Protein AF-A0A0W8JAR2-F1 (afdb_monomer)

pLDDT: mean 89.56, std 12.09, range [38.31, 97.31]

Solvent-accessible surface area (backbone atoms only — not comparable to full-atom values): 5527 Å² total; per-residue (Å²): 133,82,83,81,84,80,56,96,88,60,57,98,37,46,44,73,57,89,79,87,85,72,58,78,93,51,55,95,70,56,50,68,46,53,51,50,58,53,46,52,57,49,40,58,73,76,40,67,84,38,84,39,75,32,40,71,42,48,70,85,45,54,68,60,52,54,40,40,45,76,69,72,44,58,77,72,85,46,72,45,75,94,68,56,16,42,35,50

Structure (mmCIF, N/CA/C/O backbone):
data_AF-A0A0W8JAR2-F1
#
_entry.id   AF-A0A0W8JAR2-F1
#
loop_
_atom_site.group_PDB
_atom_site.id
_atom_site.type_symbol
_atom_site.label_atom_id
_atom_site.label_alt_id
_atom_site.label_comp_id
_atom_site.label_asym_id
_atom_site.label_entity_id
_atom_site.label_seq_id
_atom_site.pdbx_PDB_ins_code
_atom_site.Cartn_x
_atom_site.Cartn_y
_atom_site.Cartn_z
_atom_site.occupancy
_atom_site.B_iso_or_equiv
_atom_site.auth_seq_id
_atom_site.auth_comp_id
_atom_site.auth_asym_id
_atom_site.auth_atom_id
_atom_site.pdbx_PDB_model_num
ATOM 1 N N . MET A 1 1 ? -11.330 -22.046 7.737 1.00 38.31 1 MET A N 1
ATOM 2 C CA . MET A 1 1 ? -10.796 -20.863 8.446 1.00 38.31 1 MET A CA 1
ATOM 3 C C . MET A 1 1 ? -9.601 -20.359 7.662 1.00 38.31 1 MET A C 1
ATOM 5 O O . MET A 1 1 ? -8.673 -21.131 7.465 1.00 38.31 1 MET A O 1
ATOM 9 N N . ILE A 1 2 ? -9.641 -19.127 7.157 1.00 44.72 2 ILE A N 1
ATOM 10 C CA . ILE A 1 2 ? -8.454 -18.486 6.579 1.00 44.72 2 ILE A CA 1
ATOM 11 C C . ILE A 1 2 ? -7.560 -18.119 7.768 1.00 44.72 2 ILE A C 1
ATOM 13 O O . ILE A 1 2 ? -8.028 -17.461 8.695 1.00 44.72 2 ILE A O 1
ATOM 17 N N . ALA A 1 3 ? -6.324 -18.615 7.799 1.00 47.81 3 ALA A N 1
ATOM 18 C CA . ALA A 1 3 ? -5.380 -18.263 8.852 1.00 47.81 3 ALA A CA 1
ATOM 19 C C . ALA A 1 3 ? -5.100 -16.755 8.785 1.00 47.81 3 ALA A C 1
ATOM 21 O O . ALA A 1 3 ? -4.656 -16.248 7.756 1.00 47.81 3 ALA A O 1
ATOM 22 N N . VAL A 1 4 ? -5.391 -16.038 9.871 1.00 58.25 4 VAL A N 1
ATOM 23 C CA . VAL A 1 4 ? -5.083 -14.611 9.989 1.00 58.25 4 VAL A CA 1
ATOM 24 C C . VAL A 1 4 ? -3.662 -14.494 10.527 1.00 58.25 4 VAL A C 1
ATOM 26 O O . VAL A 1 4 ? -3.424 -14.642 11.725 1.00 58.25 4 VAL A O 1
ATOM 29 N N . GLU A 1 5 ? -2.701 -14.260 9.638 1.00 64.38 5 GLU A N 1
ATOM 30 C CA . GLU A 1 5 ? -1.339 -13.904 10.038 1.00 64.38 5 GLU A CA 1
ATOM 31 C C . GLU A 1 5 ? -1.331 -12.445 10.509 1.00 64.38 5 GLU A C 1
ATOM 33 O O . GLU A 1 5 ? -1.551 -11.522 9.727 1.00 64.38 5 GLU A O 1
ATOM 38 N N . LYS A 1 6 ? -1.094 -12.230 11.808 1.00 63.12 6 LYS A N 1
ATOM 39 C CA . LYS A 1 6 ? -0.929 -10.889 12.378 1.00 63.12 6 LYS A CA 1
ATOM 40 C C . LYS A 1 6 ? 0.539 -10.490 12.340 1.00 63.12 6 LYS A C 1
ATOM 42 O O . LYS A 1 6 ? 1.366 -11.065 13.049 1.00 63.12 6 LYS A O 1
ATOM 47 N N . TYR A 1 7 ? 0.861 -9.476 11.548 1.00 68.88 7 TYR A N 1
ATOM 48 C CA . TYR A 1 7 ? 2.181 -8.859 11.587 1.00 68.88 7 TYR A CA 1
ATOM 49 C C . TYR A 1 7 ? 2.277 -7.880 12.760 1.00 68.88 7 TYR A C 1
ATOM 51 O O . TYR A 1 7 ? 1.330 -7.157 13.053 1.00 68.88 7 TYR A O 1
ATOM 59 N N . ARG A 1 8 ? 3.444 -7.819 13.420 1.00 70.06 8 ARG A N 1
ATOM 60 C CA . ARG A 1 8 ? 3.671 -6.960 14.605 1.00 70.06 8 ARG A CA 1
ATOM 61 C C . ARG A 1 8 ? 3.453 -5.463 14.357 1.00 70.06 8 ARG A C 1
ATOM 63 O O . ARG A 1 8 ? 3.319 -4.718 15.317 1.00 70.06 8 ARG A O 1
ATOM 70 N N . PHE A 1 9 ? 3.467 -5.029 13.100 1.00 72.50 9 PHE A N 1
ATOM 71 C CA . PHE A 1 9 ? 3.260 -3.635 12.710 1.00 72.50 9 PHE A CA 1
ATOM 72 C C . PHE A 1 9 ? 1.819 -3.327 12.272 1.00 72.50 9 PHE A C 1
ATOM 74 O O . PHE A 1 9 ? 1.539 -2.196 11.879 1.00 72.50 9 PHE A O 1
ATOM 81 N N . SER A 1 10 ? 0.928 -4.321 12.291 1.00 76.50 10 SER A N 1
ATOM 82 C CA . SER A 1 10 ? -0.419 -4.187 11.747 1.00 76.50 10 SER A CA 1
ATOM 83 C C . SER A 1 10 ? -1.410 -3.656 12.776 1.00 76.50 10 SER A C 1
ATOM 85 O O . SER A 1 10 ? -1.412 -4.100 13.926 1.00 76.50 10 SER A O 1
ATOM 87 N N . ASP A 1 11 ? -2.238 -2.702 12.349 1.00 72.44 11 ASP A N 1
ATOM 88 C CA . ASP A 1 11 ? -3.369 -2.193 13.125 1.00 72.44 11 ASP A CA 1
ATOM 89 C C . ASP A 1 11 ? -4.454 -3.283 13.242 1.00 72.44 11 ASP A C 1
ATOM 91 O O . ASP A 1 11 ? -4.603 -4.136 12.365 1.00 72.44 11 ASP A O 1
ATOM 95 N N . PHE A 1 12 ? -5.239 -3.267 14.318 1.00 74.38 12 PHE A N 1
ATOM 96 C CA . PHE A 1 12 ? -6.313 -4.230 14.548 1.00 74.38 12 PHE A CA 1
ATOM 97 C C . PHE A 1 12 ? -7.447 -4.135 13.515 1.00 74.38 12 PHE A C 1
ATOM 99 O O . PHE A 1 12 ? -8.198 -5.101 13.376 1.00 74.38 12 PHE A O 1
ATOM 106 N N . LYS A 1 13 ? -7.538 -3.022 12.773 1.00 87.81 13 LYS A N 1
ATOM 107 C CA . LYS A 1 13 ? -8.474 -2.829 11.650 1.00 87.81 13 LYS A CA 1
ATOM 108 C C . LYS A 1 13 ? -7.799 -2.755 10.278 1.00 87.81 13 LYS A C 1
ATOM 110 O O . LYS A 1 13 ? -8.428 -2.323 9.312 1.00 87.81 13 LYS A O 1
ATOM 115 N N . ALA A 1 14 ? -6.536 -3.167 10.169 1.00 90.25 14 ALA A N 1
ATOM 116 C CA . ALA A 1 14 ? -5.834 -3.202 8.893 1.00 90.25 14 ALA A CA 1
ATOM 117 C C . ALA A 1 14 ? -6.036 -4.542 8.171 1.00 90.25 14 ALA A C 1
ATOM 119 O O . ALA A 1 14 ? -5.858 -5.616 8.750 1.00 90.25 14 ALA A O 1
ATOM 120 N N . LEU A 1 15 ? -6.357 -4.480 6.879 1.00 92.31 15 LEU A N 1
ATOM 121 C CA . LEU A 1 15 ? -6.327 -5.628 5.983 1.00 92.31 15 LEU A CA 1
ATOM 122 C C . LEU A 1 15 ? -5.043 -5.594 5.146 1.00 92.31 15 LEU A C 1
ATOM 124 O O . LEU A 1 15 ? -4.804 -4.679 4.358 1.00 92.31 15 LEU A O 1
ATOM 128 N N . GLY A 1 16 ? -4.212 -6.619 5.323 1.00 92.44 16 GLY A N 1
ATOM 129 C CA . GLY A 1 16 ? -2.917 -6.721 4.661 1.00 92.44 16 GLY A CA 1
ATOM 130 C C . GLY A 1 16 ? -3.009 -7.139 3.190 1.00 92.44 16 GLY A C 1
ATOM 131 O O . GLY A 1 16 ? -3.612 -8.165 2.870 1.00 92.44 16 GLY A O 1
ATOM 132 N N . ILE A 1 17 ? -2.323 -6.423 2.297 1.00 93.25 17 ILE A N 1
ATOM 133 C CA . ILE A 1 17 ? -2.038 -6.896 0.936 1.00 93.25 17 ILE A CA 1
ATOM 134 C C . ILE A 1 17 ? -0.743 -7.703 0.971 1.00 93.25 17 ILE A C 1
ATOM 136 O O . ILE A 1 17 ? 0.353 -7.154 1.071 1.00 93.25 17 ILE A O 1
ATOM 140 N N . ARG A 1 18 ? -0.868 -9.030 0.872 1.00 90.81 18 ARG A N 1
ATOM 141 C CA . ARG A 1 18 ? 0.286 -9.940 0.944 1.00 90.81 18 ARG A CA 1
ATOM 142 C C . ARG A 1 18 ? 1.183 -9.858 -0.289 1.00 90.81 18 ARG A C 1
ATOM 144 O O . ARG A 1 18 ? 2.402 -9.913 -0.159 1.00 90.81 18 ARG A O 1
ATOM 151 N N . ALA A 1 19 ? 0.589 -9.784 -1.477 1.00 91.31 19 ALA A N 1
ATOM 152 C CA . ALA A 1 19 ? 1.328 -9.727 -2.729 1.00 91.31 19 ALA A CA 1
ATOM 153 C C . ALA A 1 19 ? 0.483 -9.120 -3.854 1.00 91.31 19 ALA A C 1
ATOM 155 O O . ALA A 1 19 ? -0.683 -9.470 -4.023 1.00 91.31 19 ALA A O 1
ATOM 156 N N . LEU A 1 20 ? 1.112 -8.265 -4.659 1.00 93.38 20 LEU A N 1
ATOM 157 C CA . LEU A 1 20 ? 0.617 -7.813 -5.954 1.00 93.38 20 LEU A CA 1
ATOM 158 C C . LEU A 1 20 ? 1.740 -8.021 -6.967 1.00 93.38 20 LEU A C 1
ATOM 160 O O . LEU A 1 20 ? 2.833 -7.477 -6.805 1.00 93.38 20 LEU A O 1
ATOM 164 N N . LEU A 1 21 ? 1.473 -8.813 -7.999 1.00 94.44 21 LEU A N 1
ATOM 165 C CA . LEU A 1 21 ? 2.423 -9.090 -9.066 1.00 94.44 21 LEU A CA 1
ATOM 166 C C . LEU A 1 21 ? 1.821 -8.619 -10.383 1.00 94.44 21 LEU A C 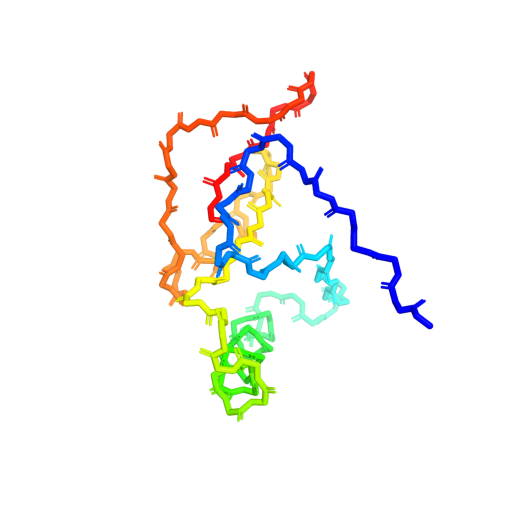1
ATOM 168 O O . LEU A 1 21 ? 0.683 -8.949 -10.708 1.00 94.44 21 LEU A O 1
ATOM 172 N N . VAL A 1 22 ? 2.598 -7.842 -11.129 1.00 93.31 22 VAL A N 1
ATOM 173 C CA . VAL A 1 22 ? 2.243 -7.392 -12.473 1.00 93.31 22 VAL A CA 1
ATOM 174 C C . VAL A 1 22 ? 3.285 -7.948 -13.423 1.00 93.31 22 VAL A C 1
ATOM 176 O O . VAL A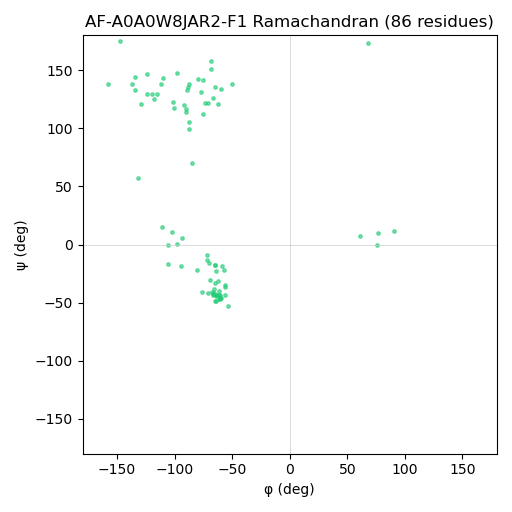 1 22 ? 4.484 -7.726 -13.223 1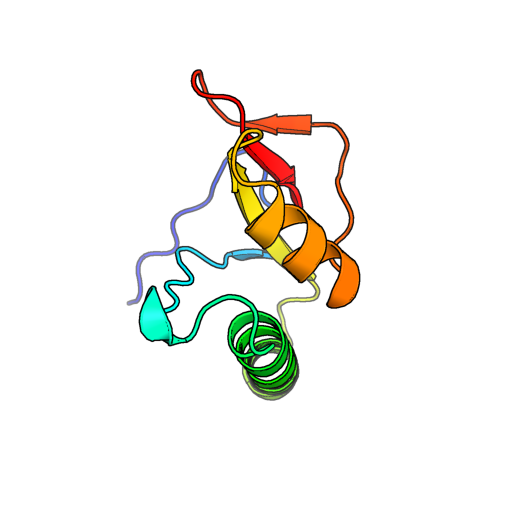.00 93.31 22 VAL A O 1
ATOM 179 N N . ASP A 1 23 ? 2.808 -8.662 -14.439 1.00 95.81 23 ASP A N 1
ATOM 180 C CA . ASP A 1 23 ? 3.648 -9.188 -15.508 1.00 95.81 23 ASP A CA 1
ATOM 181 C C . ASP A 1 23 ? 4.539 -8.083 -16.087 1.00 95.81 23 ASP A C 1
ATOM 183 O O . ASP A 1 23 ? 4.086 -6.953 -16.282 1.00 95.81 23 ASP A O 1
ATOM 187 N N . HIS A 1 24 ? 5.807 -8.404 -16.347 1.00 92.94 24 HIS A N 1
ATOM 188 C CA . HIS A 1 24 ? 6.798 -7.437 -16.812 1.00 92.94 24 HIS A CA 1
ATOM 189 C C . HIS A 1 24 ? 6.365 -6.721 -18.101 1.00 92.94 24 HIS A C 1
ATOM 191 O O . HIS A 1 24 ? 6.560 -5.513 -18.225 1.00 92.94 24 HIS A O 1
ATOM 197 N N . HIS A 1 25 ? 5.698 -7.420 -19.022 1.00 96.31 25 HIS A N 1
ATOM 198 C CA . HIS A 1 25 ? 5.180 -6.842 -20.263 1.00 96.31 25 HIS A CA 1
ATOM 199 C C . HIS A 1 25 ? 3.999 -5.889 -20.040 1.00 96.31 25 HIS A C 1
ATOM 201 O O . HIS A 1 25 ? 3.676 -5.101 -20.925 1.00 96.31 25 HIS A O 1
ATOM 207 N N . CYS A 1 26 ? 3.375 -5.925 -18.862 1.00 94.06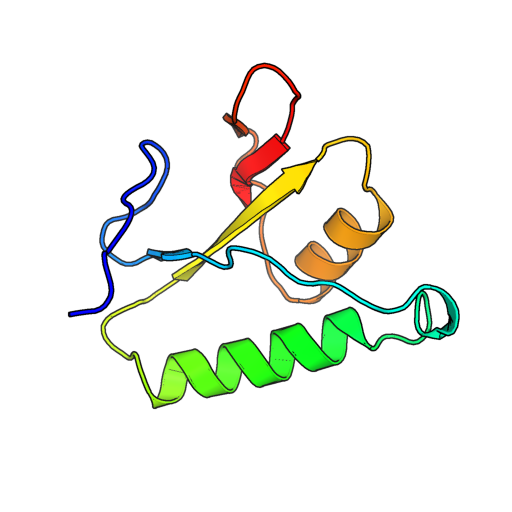 26 CYS A N 1
ATOM 208 C CA . CYS A 1 26 ? 2.254 -5.074 -18.465 1.00 94.06 26 CYS A CA 1
ATOM 209 C C . CYS A 1 26 ? 2.651 -3.964 -17.472 1.00 94.06 26 CYS A C 1
ATOM 211 O O . CYS A 1 26 ? 1.801 -3.168 -17.051 1.00 94.06 26 CYS A O 1
ATOM 213 N N . GLN A 1 27 ? 3.922 -3.891 -17.068 1.00 92.06 27 GLN A N 1
ATOM 214 C CA . GLN A 1 27 ? 4.410 -2.844 -16.169 1.00 92.06 27 GLN A CA 1
ATOM 215 C C . GLN A 1 27 ? 4.412 -1.472 -16.856 1.00 92.06 27 GLN A C 1
ATOM 217 O O . GLN A 1 27 ? 4.374 -1.355 -18.078 1.00 92.06 27 GLN A O 1
ATOM 222 N N . SER A 1 28 ? 4.397 -0.406 -16.049 1.00 89.00 28 SER A N 1
ATOM 223 C CA . SER A 1 28 ? 4.367 0.997 -16.505 1.00 89.00 28 SER A CA 1
ATOM 224 C C . SER A 1 28 ? 3.143 1.414 -17.340 1.00 89.00 28 SER A C 1
ATOM 226 O O . SER A 1 28 ? 3.072 2.553 -17.787 1.00 89.00 28 SER A O 1
ATOM 228 N N . GLN A 1 29 ? 2.133 0.548 -17.475 1.00 94.50 29 GLN A N 1
ATOM 229 C CA . GLN A 1 29 ? 0.873 0.824 -18.189 1.00 94.50 29 GLN A CA 1
ATOM 230 C C . GLN A 1 29 ? -0.306 1.140 -17.245 1.00 94.50 29 GLN A C 1
ATOM 232 O O . GLN A 1 29 ? -1.468 1.153 -17.646 1.00 94.50 29 GLN A O 1
ATOM 237 N N . GLY A 1 30 ? -0.029 1.354 -15.954 1.00 94.19 30 GLY A N 1
ATOM 238 C CA . GLY A 1 30 ? -1.051 1.654 -14.942 1.00 94.19 30 GLY A CA 1
ATOM 239 C C . GLY A 1 30 ? -1.867 0.446 -14.464 1.00 94.19 30 GLY A C 1
ATOM 240 O O . GLY A 1 30 ? -2.839 0.625 -13.734 1.00 94.19 30 GLY A O 1
ATOM 241 N N . VAL A 1 31 ? -1.478 -0.781 -14.831 1.00 96.50 31 VAL A N 1
ATOM 242 C CA . VAL A 1 31 ? -2.174 -2.016 -14.420 1.00 96.50 31 VAL A CA 1
ATOM 243 C C . VAL A 1 31 ? -2.205 -2.167 -12.897 1.00 96.50 31 VAL A C 1
ATOM 245 O O . VAL A 1 31 ? -3.272 -2.399 -12.337 1.00 96.50 31 VAL A O 1
ATOM 248 N N . GLY A 1 32 ? -1.074 -1.950 -12.215 1.00 95.62 32 GLY A N 1
ATOM 249 C CA . GLY A 1 32 ? -1.006 -2.017 -10.749 1.00 95.62 32 GLY A CA 1
ATOM 250 C C . GLY A 1 32 ? -1.932 -1.007 -10.062 1.00 95.62 32 GLY A C 1
ATOM 251 O O . GLY A 1 32 ? -2.673 -1.369 -9.155 1.00 95.62 32 GLY A O 1
ATOM 252 N N . THR A 1 33 ? -1.968 0.233 -10.555 1.00 96.19 33 THR A N 1
ATOM 253 C CA . THR A 1 33 ? -2.855 1.288 -10.040 1.00 96.19 33 THR A 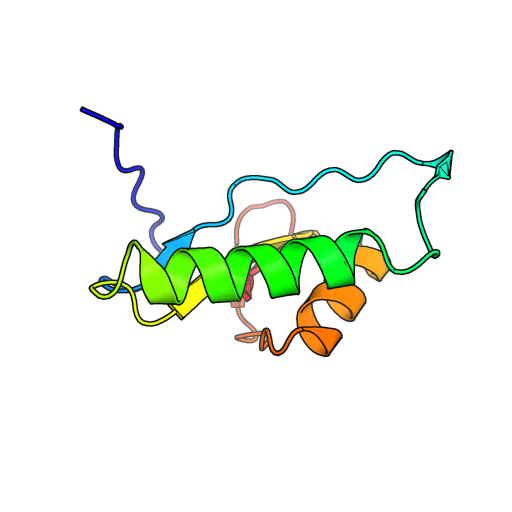CA 1
ATOM 254 C C . THR A 1 33 ? -4.327 0.910 -10.195 1.00 96.19 33 THR A C 1
ATOM 256 O O . THR A 1 33 ? -5.098 1.009 -9.244 1.00 96.19 33 THR A O 1
ATOM 259 N N . LYS A 1 34 ? -4.726 0.420 -11.377 1.00 97.06 34 LYS A N 1
ATOM 260 C CA . LYS A 1 34 ? -6.102 -0.042 -11.613 1.00 97.06 34 LYS A CA 1
ATOM 261 C C . LYS A 1 34 ? -6.469 -1.209 -10.697 1.00 97.06 34 LYS A C 1
ATOM 263 O O . LYS A 1 34 ? -7.556 -1.203 -10.130 1.00 97.06 34 LYS A O 1
ATOM 268 N N . ALA A 1 35 ? -5.566 -2.177 -10.533 1.00 96.56 35 ALA A N 1
ATOM 269 C CA . ALA A 1 35 ? -5.784 -3.324 -9.659 1.00 96.56 35 ALA A CA 1
ATOM 270 C C . ALA A 1 35 ? -6.003 -2.893 -8.201 1.00 96.56 35 ALA A C 1
ATOM 272 O O . ALA A 1 35 ? -6.965 -3.337 -7.584 1.00 96.56 35 ALA A O 1
ATOM 273 N N . ILE A 1 36 ? -5.171 -1.987 -7.677 1.00 96.69 36 ILE A N 1
ATOM 274 C CA . ILE A 1 36 ? -5.305 -1.476 -6.307 1.00 96.69 36 ILE A CA 1
ATOM 275 C C . ILE A 1 36 ? -6.613 -0.706 -6.109 1.00 96.69 36 ILE A C 1
ATOM 277 O O . ILE A 1 36 ? -7.298 -0.948 -5.122 1.00 96.69 36 ILE A O 1
ATOM 281 N N . ASN A 1 37 ? -7.005 0.155 -7.050 1.00 95.56 37 ASN A N 1
ATOM 282 C CA . ASN A 1 37 ? -8.258 0.911 -6.938 1.00 95.56 37 ASN A CA 1
ATOM 283 C C . ASN A 1 37 ? -9.501 0.009 -6.998 1.00 95.56 37 ASN A C 1
ATOM 285 O O . ASN A 1 37 ? -10.481 0.236 -6.292 1.00 95.56 37 ASN A O 1
ATOM 289 N N . LEU A 1 38 ? -9.476 -1.031 -7.836 1.00 96.56 38 LEU A N 1
ATOM 290 C CA . LEU A 1 38 ? -10.550 -2.027 -7.864 1.00 96.56 38 LEU A CA 1
ATOM 291 C C . LEU A 1 38 ? -10.577 -2.848 -6.573 1.00 96.56 38 LEU A C 1
ATOM 293 O O . LEU A 1 38 ? -11.649 -3.124 -6.034 1.00 96.56 38 LEU A O 1
ATOM 297 N N . PHE A 1 39 ? -9.402 -3.218 -6.068 1.00 95.50 39 PHE A N 1
ATOM 298 C CA . PHE A 1 39 ? -9.276 -3.975 -4.834 1.00 95.50 39 PHE A CA 1
ATOM 299 C C . PHE A 1 39 ? -9.749 -3.175 -3.617 1.00 95.50 39 PHE A C 1
ATOM 301 O O . PHE A 1 39 ? -10.481 -3.721 -2.797 1.00 95.50 39 PHE A O 1
ATOM 308 N N . SER A 1 40 ? -9.421 -1.885 -3.515 1.00 93.56 40 SER A N 1
ATOM 309 C CA . SER A 1 40 ? -9.882 -1.037 -2.410 1.00 93.56 40 SER A CA 1
ATOM 310 C C . SER A 1 40 ? -11.403 -0.894 -2.391 1.00 93.56 40 SER A C 1
ATOM 312 O O . SER A 1 40 ? -12.016 -1.085 -1.342 1.00 93.56 40 SER A O 1
ATOM 314 N N . ALA A 1 41 ? -12.035 -0.679 -3.549 1.00 94.38 41 ALA A N 1
ATOM 315 C CA . ALA A 1 41 ? -13.494 -0.659 -3.662 1.00 94.38 41 ALA A CA 1
ATOM 316 C C . ALA A 1 41 ? -14.129 -2.009 -3.278 1.00 94.38 41 ALA A C 1
ATOM 318 O O . ALA A 1 41 ? -15.163 -2.057 -2.608 1.00 94.38 41 ALA A O 1
ATOM 319 N N . TYR A 1 42 ? -13.500 -3.119 -3.677 1.00 96.25 42 TYR A N 1
ATOM 320 C CA . TYR A 1 42 ? -13.940 -4.458 -3.296 1.00 96.25 42 TYR A CA 1
ATOM 321 C C . TYR A 1 42 ? -13.838 -4.685 -1.782 1.00 96.25 42 TYR A C 1
ATOM 323 O O . TYR A 1 42 ? -14.776 -5.211 -1.181 1.00 96.25 42 TYR A O 1
ATOM 331 N N . VAL A 1 43 ? -12.734 -4.269 -1.159 1.00 95.31 43 VAL A N 1
ATOM 332 C CA . VAL A 1 43 ? -12.518 -4.414 0.285 1.00 95.31 43 VAL A CA 1
ATOM 333 C C . VAL A 1 43 ? -13.521 -3.583 1.070 1.00 95.31 43 VAL A C 1
ATOM 335 O O . VAL A 1 43 ? -14.211 -4.144 1.916 1.00 95.31 43 VAL A O 1
ATOM 338 N N . ALA A 1 44 ? -13.698 -2.308 0.722 1.00 92.56 44 ALA A N 1
ATOM 339 C CA . ALA A 1 44 ? -14.662 -1.431 1.385 1.00 92.56 44 ALA A CA 1
ATOM 340 C C . ALA A 1 44 ? -16.094 -1.996 1.360 1.00 92.56 44 ALA A C 1
ATOM 342 O O . ALA A 1 44 ? -16.848 -1.841 2.316 1.00 92.56 44 ALA A O 1
ATOM 343 N N . LYS A 1 45 ? -16.472 -2.687 0.276 1.00 96.12 45 LYS A N 1
ATOM 344 C CA . LYS A 1 45 ? -17.797 -3.304 0.145 1.00 96.12 45 LYS A CA 1
ATOM 345 C C . LYS A 1 45 ? -17.953 -4.599 0.949 1.00 96.12 45 LYS A C 1
ATOM 347 O O . LYS A 1 45 ? -19.032 -4.846 1.479 1.00 96.12 45 LYS A O 1
ATOM 352 N N . ASN A 1 46 ? -16.936 -5.460 0.965 1.00 96.62 46 ASN A N 1
ATOM 353 C CA . ASN A 1 46 ? -17.075 -6.842 1.450 1.00 96.62 46 ASN A CA 1
ATOM 354 C C . ASN A 1 46 ? -16.446 -7.087 2.828 1.00 96.62 46 ASN A C 1
ATOM 356 O O . ASN A 1 46 ? -16.754 -8.091 3.463 1.00 96.62 46 ASN A O 1
ATOM 360 N N . TYR A 1 47 ? -15.576 -6.190 3.285 1.00 94.06 47 TYR A N 1
ATOM 361 C CA . TYR A 1 47 ? -14.840 -6.297 4.542 1.00 94.06 47 TYR A CA 1
ATOM 362 C C . TYR A 1 47 ? -14.935 -4.981 5.334 1.00 94.06 47 TYR A C 1
ATOM 364 O O . TYR A 1 47 ? -13.906 -4.384 5.643 1.00 94.06 47 TYR A O 1
ATOM 372 N N . PRO A 1 48 ? -16.158 -4.511 5.656 1.00 92.62 48 PRO A N 1
ATOM 373 C CA . PRO A 1 48 ? -16.377 -3.188 6.250 1.00 92.62 48 PRO A CA 1
ATOM 374 C C . PRO A 1 48 ? -15.777 -3.024 7.655 1.00 92.62 48 PRO A C 1
ATOM 376 O O . PRO A 1 48 ? -15.589 -1.899 8.103 1.00 92.62 48 PRO A O 1
ATOM 379 N N . ASP A 1 49 ? -15.452 -4.125 8.339 1.00 92.44 49 ASP A N 1
ATOM 380 C CA . ASP A 1 49 ? -14.796 -4.096 9.654 1.00 92.44 49 ASP A CA 1
ATOM 381 C C . ASP A 1 49 ? -13.320 -3.660 9.581 1.00 92.44 49 ASP A C 1
ATOM 383 O O . ASP A 1 49 ? -12.708 -3.355 10.608 1.00 92.44 49 ASP A O 1
ATOM 387 N N . PHE A 1 50 ? -12.737 -3.639 8.377 1.00 92.00 50 PHE A N 1
ATOM 388 C CA . PHE A 1 50 ? -11.378 -3.173 8.132 1.00 92.00 50 PHE A CA 1
ATOM 389 C C . PHE A 1 50 ? -11.405 -1.760 7.554 1.00 92.00 50 PHE A C 1
ATOM 391 O O . PHE A 1 50 ? -11.983 -1.506 6.500 1.00 92.00 50 PHE A O 1
ATOM 398 N N . GLU A 1 51 ? -10.737 -0.843 8.244 1.00 90.62 51 GLU A N 1
ATOM 399 C CA . GLU A 1 51 ? -10.750 0.588 7.925 1.00 90.62 51 GLU A CA 1
ATOM 400 C C . GLU A 1 51 ? -9.569 0.997 7.043 1.00 90.62 51 GLU A C 1
ATOM 402 O O . GLU A 1 51 ? -9.605 2.043 6.397 1.00 90.62 51 GLU A O 1
ATOM 407 N N . VAL A 1 52 ? -8.522 0.170 6.999 1.00 90.94 52 VAL A N 1
ATOM 408 C CA . VAL A 1 52 ? -7.262 0.495 6.330 1.00 90.94 52 VAL A CA 1
ATOM 409 C C . VAL A 1 52 ? -6.743 -0.695 5.539 1.00 90.94 52 VAL A C 1
ATOM 411 O O . VAL A 1 52 ? -6.751 -1.830 6.012 1.00 90.94 52 VAL A O 1
ATOM 414 N N . LEU A 1 53 ? -6.242 -0.429 4.335 1.00 94.19 53 LEU A N 1
ATOM 415 C CA . LEU A 1 53 ? -5.365 -1.358 3.632 1.00 94.19 53 LEU A CA 1
ATOM 416 C C . LEU A 1 53 ? -3.931 -1.090 4.061 1.00 94.19 53 LEU A C 1
ATOM 418 O O . LEU A 1 53 ? -3.532 0.063 4.160 1.00 94.19 53 LEU A O 1
ATOM 422 N N . GLN A 1 54 ? -3.164 -2.152 4.284 1.00 94.38 54 GLN A N 1
ATOM 423 C CA . GLN A 1 54 ? -1.768 -2.036 4.692 1.00 94.38 54 GLN A CA 1
ATOM 424 C C . GLN A 1 54 ? -0.889 -2.988 3.889 1.00 94.38 54 GLN A C 1
ATOM 426 O O . GLN A 1 54 ? -1.286 -4.110 3.566 1.00 94.38 54 GLN A O 1
ATOM 431 N N . LEU A 1 55 ? 0.328 -2.567 3.579 1.00 95.25 55 LEU A N 1
ATOM 432 C CA . LEU A 1 55 ? 1.321 -3.399 2.917 1.00 95.25 55 LEU A CA 1
ATOM 433 C C . LEU A 1 55 ? 2.734 -3.043 3.358 1.00 95.25 55 LEU A C 1
ATOM 435 O O . LEU A 1 55 ? 2.983 -2.097 4.102 1.00 95.25 55 LEU A O 1
ATOM 439 N N . THR A 1 56 ? 3.688 -3.826 2.866 1.00 95.25 56 THR A N 1
ATOM 440 C CA . THR A 1 56 ? 5.086 -3.411 2.879 1.00 95.25 56 THR A CA 1
ATOM 441 C C . THR A 1 56 ? 5.652 -3.441 1.471 1.00 95.25 56 THR A C 1
ATOM 443 O O . THR A 1 56 ? 5.247 -4.264 0.645 1.00 95.25 56 THR A O 1
ATOM 446 N N . VAL A 1 57 ? 6.568 -2.523 1.173 1.00 96.06 57 VAL A N 1
ATOM 447 C CA . VAL A 1 57 ? 7.236 -2.460 -0.128 1.00 96.06 57 VAL A CA 1
ATOM 448 C C . VAL A 1 57 ? 8.730 -2.270 0.047 1.00 96.06 57 VAL A C 1
ATOM 450 O O . VAL A 1 57 ? 9.191 -1.412 0.796 1.00 96.06 57 VAL A O 1
ATOM 453 N N . ASN A 1 58 ? 9.509 -3.070 -0.675 1.00 96.19 58 ASN A N 1
ATOM 454 C CA . ASN A 1 58 ? 10.957 -3.037 -0.566 1.00 96.19 58 ASN A CA 1
ATOM 455 C C . ASN A 1 58 ? 11.462 -1.640 -0.940 1.00 96.19 58 ASN A C 1
ATOM 457 O O . ASN A 1 58 ? 11.076 -1.119 -1.988 1.00 96.19 58 ASN A O 1
ATOM 461 N N . CYS A 1 59 ? 12.366 -1.055 -0.149 1.00 95.94 59 CYS A N 1
ATOM 462 C CA . CYS A 1 59 ? 12.870 0.302 -0.394 1.00 95.94 59 CYS A CA 1
ATOM 463 C C . CYS A 1 59 ? 13.517 0.490 -1.777 1.00 95.94 59 CYS A C 1
ATOM 465 O O . CYS A 1 59 ? 13.601 1.622 -2.265 1.00 95.94 59 CYS A O 1
ATOM 467 N N . ARG A 1 60 ? 13.966 -0.597 -2.423 1.00 95.94 60 ARG A N 1
ATOM 468 C CA . ARG A 1 60 ? 14.514 -0.595 -3.789 1.00 95.94 60 ARG A CA 1
ATOM 469 C C . ARG A 1 60 ? 13.431 -0.580 -4.874 1.00 95.94 60 ARG A C 1
ATOM 471 O O . ARG A 1 60 ? 13.708 -0.151 -5.989 1.00 95.94 60 ARG A O 1
ATOM 478 N N . ASN A 1 61 ? 12.201 -1.002 -4.576 1.00 95.12 61 ASN A N 1
ATOM 479 C CA . ASN A 1 61 ? 11.101 -1.051 -5.541 1.00 95.12 61 ASN A CA 1
ATOM 480 C C . ASN A 1 61 ? 10.380 0.305 -5.640 1.00 95.12 61 ASN A C 1
ATOM 482 O O . ASN A 1 61 ? 9.234 0.470 -5.216 1.00 95.12 61 ASN A O 1
ATOM 486 N N . LYS A 1 62 ? 11.069 1.296 -6.219 1.00 95.50 62 LYS A N 1
ATOM 487 C CA . LYS A 1 62 ? 10.538 2.660 -6.378 1.00 95.50 62 LYS A CA 1
ATOM 488 C C . LYS A 1 62 ? 9.293 2.723 -7.262 1.00 95.50 62 LYS A C 1
ATOM 490 O O . LYS A 1 62 ? 8.422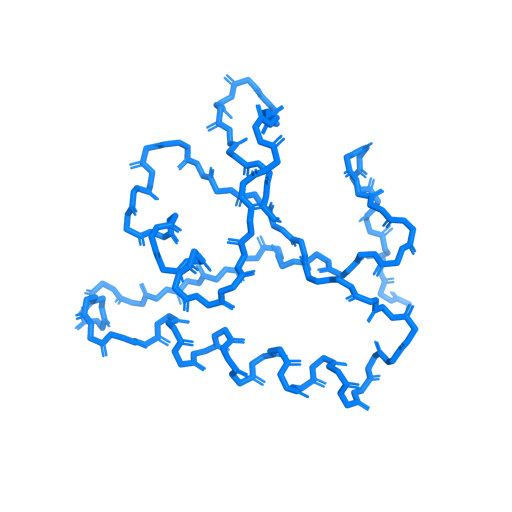 3.553 -7.023 1.00 95.50 62 LYS A O 1
ATOM 495 N N . ALA A 1 63 ? 9.181 1.830 -8.245 1.00 94.44 63 ALA A N 1
ATOM 496 C CA . ALA A 1 63 ? 8.010 1.755 -9.112 1.00 94.44 63 ALA A CA 1
ATOM 497 C C . ALA A 1 63 ? 6.744 1.381 -8.324 1.00 94.44 63 ALA A C 1
ATOM 499 O O . ALA A 1 63 ? 5.734 2.078 -8.430 1.00 94.44 63 ALA A O 1
ATOM 500 N N . ALA A 1 64 ? 6.807 0.332 -7.495 1.00 95.75 64 ALA A N 1
ATOM 501 C CA . ALA A 1 64 ? 5.682 -0.061 -6.650 1.00 95.75 64 ALA A CA 1
ATOM 502 C C . ALA A 1 64 ? 5.389 0.990 -5.571 1.00 95.75 64 ALA A C 1
ATOM 504 O O . ALA A 1 64 ? 4.232 1.351 -5.396 1.00 95.75 64 ALA A O 1
ATOM 505 N N . TYR A 1 65 ? 6.419 1.547 -4.925 1.00 97.19 65 TYR A N 1
ATOM 506 C CA . TYR A 1 65 ? 6.254 2.627 -3.945 1.00 97.19 65 TYR A CA 1
ATOM 507 C C . TYR A 1 65 ? 5.456 3.809 -4.524 1.00 97.19 65 TYR A C 1
ATOM 509 O O . TYR A 1 65 ? 4.414 4.181 -3.992 1.00 97.19 65 TYR A O 1
ATOM 517 N N . HIS A 1 66 ? 5.867 4.337 -5.684 1.00 96.06 66 HIS A N 1
ATOM 518 C CA . HIS A 1 66 ? 5.133 5.425 -6.340 1.00 96.06 66 HIS A CA 1
ATOM 519 C C . HIS A 1 66 ? 3.735 5.005 -6.807 1.00 96.06 66 HIS A C 1
ATOM 521 O O . HIS A 1 66 ? 2.823 5.831 -6.816 1.00 96.06 66 HIS A O 1
ATOM 527 N N . CYS A 1 67 ? 3.553 3.745 -7.214 1.00 96.12 67 CYS A N 1
ATOM 528 C CA . CYS A 1 67 ? 2.234 3.212 -7.542 1.00 96.12 67 CYS A CA 1
ATOM 529 C C . CYS A 1 67 ? 1.304 3.273 -6.327 1.00 96.12 67 CYS A C 1
ATOM 531 O O . CYS A 1 67 ? 0.186 3.763 -6.463 1.00 96.12 67 CYS A O 1
ATOM 533 N N . TYR A 1 68 ? 1.763 2.834 -5.154 1.00 97.31 68 TYR A N 1
ATOM 534 C CA . TYR A 1 68 ? 0.968 2.852 -3.927 1.00 97.31 68 TYR A CA 1
ATOM 535 C C . TYR A 1 68 ? 0.670 4.279 -3.457 1.00 97.31 68 TYR A C 1
ATOM 537 O O . TYR A 1 68 ? -0.495 4.577 -3.204 1.00 97.31 68 TYR A O 1
ATOM 545 N N . CYS A 1 69 ? 1.646 5.196 -3.482 1.00 97.06 69 CYS A N 1
ATOM 546 C CA . CYS A 1 69 ? 1.391 6.613 -3.185 1.00 97.06 69 CYS A CA 1
ATOM 547 C C . CYS A 1 69 ? 0.304 7.212 -4.093 1.00 97.06 69 CYS A C 1
ATOM 549 O O . CYS A 1 69 ? -0.596 7.900 -3.624 1.00 97.06 69 CYS A O 1
ATOM 551 N N . LYS A 1 70 ? 0.334 6.912 -5.400 1.00 95.69 70 LYS A N 1
ATOM 552 C CA . LYS A 1 70 ? -0.704 7.364 -6.348 1.00 95.69 70 LYS A CA 1
ATOM 553 C C . LYS A 1 70 ? -2.092 6.792 -6.056 1.00 95.69 70 LYS A C 1
ATOM 555 O O . LYS A 1 70 ? -3.077 7.364 -6.510 1.00 95.69 70 LYS A O 1
ATOM 560 N N . CYS A 1 71 ? -2.167 5.667 -5.350 1.00 95.88 71 CYS A N 1
ATOM 561 C CA . CYS A 1 71 ? -3.421 5.037 -4.943 1.00 95.88 71 CYS A CA 1
ATOM 562 C C . CYS A 1 71 ? -3.881 5.473 -3.542 1.00 95.88 71 CYS A C 1
ATOM 564 O O . CYS A 1 71 ? -4.861 4.926 -3.047 1.00 95.88 71 CYS A O 1
ATOM 566 N N . GLY A 1 72 ? -3.188 6.425 -2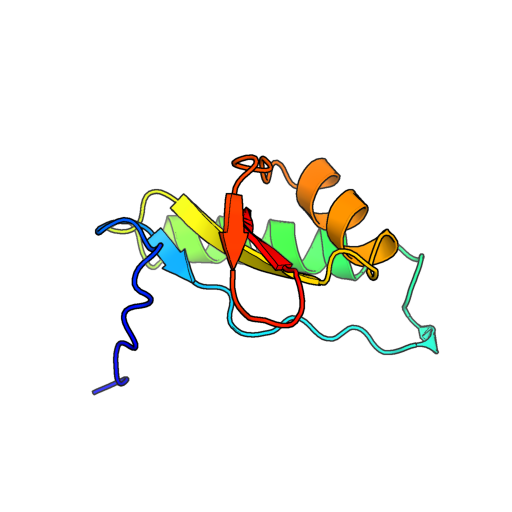.904 1.00 96.12 72 GLY A N 1
ATOM 567 C CA . GLY A 1 72 ? -3.548 6.946 -1.584 1.00 96.12 72 GLY A CA 1
ATOM 568 C C . GLY A 1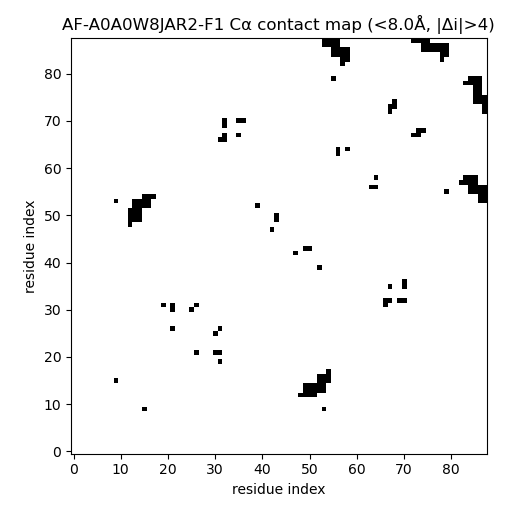 72 ? -2.921 6.210 -0.399 1.00 96.12 72 GLY A C 1
ATOM 569 O O . GLY A 1 72 ? -3.334 6.458 0.725 1.00 96.12 72 GLY A O 1
ATOM 570 N N . PHE A 1 73 ? -1.941 5.326 -0.618 1.00 96.69 73 PHE A N 1
ATOM 571 C CA . PHE A 1 73 ? -1.148 4.776 0.487 1.00 96.69 73 PHE A CA 1
ATOM 572 C C . PHE A 1 73 ? -0.142 5.815 0.989 1.00 96.69 73 PHE A C 1
ATOM 574 O O . PHE A 1 73 ? 0.494 6.511 0.189 1.00 96.69 73 PHE A O 1
ATOM 581 N N . GLU A 1 74 ? 0.058 5.860 2.301 1.00 96.44 74 GLU A N 1
ATOM 582 C CA . GLU A 1 74 ? 0.948 6.809 2.967 1.00 96.44 74 GLU A CA 1
ATOM 583 C C . GLU A 1 74 ? 2.113 6.063 3.620 1.00 96.44 74 GLU A C 1
ATOM 585 O O . GLU A 1 74 ? 1.914 5.101 4.355 1.00 96.44 74 GLU A O 1
ATOM 590 N N . ASP A 1 75 ? 3.349 6.500 3.370 1.00 96.00 75 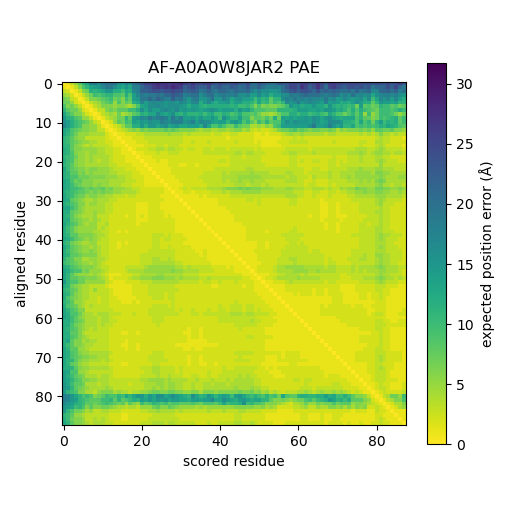ASP A N 1
ATOM 591 C CA . ASP A 1 75 ? 4.507 5.924 4.057 1.00 96.00 75 ASP A CA 1
ATOM 592 C C . ASP A 1 75 ? 4.514 6.360 5.526 1.00 96.00 75 ASP A C 1
ATOM 594 O O . ASP A 1 75 ? 4.581 7.547 5.846 1.00 96.00 75 ASP A O 1
ATOM 598 N N . THR A 1 76 ? 4.498 5.384 6.428 1.00 94.31 76 THR A N 1
ATOM 599 C CA . THR A 1 76 ? 4.539 5.618 7.877 1.00 94.31 76 THR A CA 1
ATOM 600 C C . THR A 1 76 ? 5.906 6.097 8.388 1.00 94.31 76 THR A C 1
ATOM 602 O O . THR A 1 76 ? 6.048 6.408 9.573 1.00 94.31 76 THR A O 1
ATOM 605 N N . GLY A 1 77 ? 6.942 6.083 7.542 1.00 93.50 77 GLY A N 1
ATOM 606 C CA . GLY A 1 77 ? 8.335 6.365 7.895 1.00 93.50 77 GLY A CA 1
ATOM 607 C C . GLY A 1 77 ? 9.030 5.222 8.644 1.00 93.50 77 GLY A C 1
ATOM 608 O O . GLY A 1 77 ? 10.207 5.333 8.996 1.00 93.50 77 GLY A O 1
ATOM 609 N N . LYS A 1 78 ? 8.324 4.115 8.901 1.00 92.56 78 LYS A N 1
ATOM 610 C CA . LYS A 1 78 ? 8.848 2.935 9.595 1.00 92.56 78 LYS A CA 1
ATOM 611 C C . LYS A 1 78 ? 9.279 1.870 8.593 1.00 92.56 78 LYS A C 1
ATOM 613 O O . LYS A 1 78 ? 8.668 1.695 7.540 1.00 92.56 78 LYS A O 1
ATOM 618 N N . LEU A 1 79 ? 10.310 1.116 8.970 1.00 92.38 79 LEU A N 1
ATOM 619 C CA . LEU A 1 79 ? 10.824 0.003 8.179 1.00 92.38 79 LEU A CA 1
ATOM 620 C C . LEU A 1 79 ? 10.524 -1.345 8.835 1.00 92.38 79 LEU A C 1
ATOM 622 O O . LEU A 1 79 ? 10.596 -1.485 10.057 1.00 92.38 79 LEU A O 1
ATOM 626 N N . TYR A 1 80 ? 10.234 -2.348 8.010 1.00 89.06 80 TYR A N 1
ATOM 627 C CA . TYR A 1 80 ? 10.046 -3.735 8.428 1.00 89.06 80 TYR A CA 1
ATOM 628 C C . TYR A 1 80 ? 11.179 -4.634 7.897 1.00 89.06 80 TYR A C 1
ATOM 630 O O . TYR A 1 80 ? 11.550 -4.524 6.730 1.00 89.06 80 TYR A O 1
ATOM 638 N N . LEU A 1 81 ? 11.666 -5.554 8.746 1.00 81.62 81 LEU A N 1
ATOM 639 C CA . LEU A 1 81 ? 12.685 -6.595 8.476 1.00 81.62 81 LEU A CA 1
ATOM 640 C C . LEU A 1 81 ? 14.125 -6.117 8.201 1.00 81.62 81 LEU A C 1
ATOM 642 O O . LEU A 1 81 ? 14.423 -4.930 8.122 1.00 81.62 81 LEU A O 1
ATOM 646 N N . SER A 1 82 ? 15.038 -7.094 8.103 1.00 74.62 82 SER A N 1
ATOM 647 C CA . SER A 1 82 ? 16.470 -6.909 7.816 1.00 74.62 82 SER A CA 1
ATOM 648 C C . SER A 1 82 ? 16.747 -6.431 6.389 1.00 74.62 82 SER A C 1
ATOM 650 O O . SER A 1 82 ? 17.711 -5.706 6.158 1.00 74.62 82 SER A O 1
ATOM 652 N N . VAL A 1 83 ? 15.894 -6.808 5.431 1.00 83.00 83 VAL A N 1
ATOM 653 C CA . VAL A 1 83 ? 15.823 -6.143 4.127 1.00 83.00 83 VAL A CA 1
ATOM 654 C C . VAL A 1 83 ? 14.795 -5.025 4.266 1.00 83.00 83 VAL A C 1
ATOM 656 O O . VAL A 1 83 ? 13.634 -5.346 4.508 1.00 83.00 83 VAL A O 1
ATOM 659 N N . PRO A 1 84 ? 15.180 -3.748 4.114 1.00 91.50 84 PRO A N 1
ATOM 660 C CA . PRO A 1 84 ? 14.314 -2.636 4.471 1.00 91.50 84 PRO A CA 1
ATOM 661 C C . PRO A 1 84 ? 13.090 -2.568 3.550 1.00 91.50 84 PRO A C 1
ATOM 663 O O . PRO A 1 84 ? 13.205 -2.538 2.317 1.00 91.50 84 PRO A O 1
ATOM 666 N N . GLN A 1 85 ? 11.915 -2.556 4.174 1.00 95.12 85 GLN A N 1
ATOM 667 C CA . GLN A 1 85 ? 10.618 -2.397 3.527 1.00 95.12 85 GLN A CA 1
ATOM 668 C C . GLN A 1 85 ? 9.896 -1.206 4.154 1.00 95.12 85 GLN A C 1
ATOM 670 O O . GLN A 1 85 ? 9.772 -1.170 5.375 1.00 95.12 85 GLN A O 1
ATOM 675 N N . HIS A 1 86 ? 9.394 -0.276 3.346 1.00 96.06 86 HIS A N 1
ATOM 676 C CA . HIS A 1 86 ? 8.474 0.759 3.814 1.00 96.06 86 HIS A CA 1
ATOM 677 C C . HIS A 1 86 ? 7.172 0.103 4.266 1.00 96.06 86 HIS A C 1
ATOM 679 O O . HIS A 1 86 ? 6.672 -0.777 3.564 1.00 96.06 86 HIS A O 1
ATOM 685 N N . ILE A 1 87 ? 6.642 0.523 5.412 1.00 95.00 87 ILE A N 1
ATOM 686 C CA . ILE A 1 87 ? 5.286 0.176 5.848 1.00 95.00 87 ILE A CA 1
ATOM 687 C C . ILE A 1 87 ? 4.362 1.281 5.345 1.00 95.00 87 ILE A C 1
ATOM 689 O O . ILE A 1 87 ? 4.563 2.445 5.706 1.00 95.00 87 ILE A O 1
ATOM 693 N N . MET A 1 88 ? 3.388 0.900 4.518 1.00 94.31 88 MET A N 1
ATOM 694 C CA . MET A 1 88 ? 2.428 1.799 3.874 1.00 94.31 88 MET A CA 1
ATOM 695 C C . MET A 1 88 ? 0.993 1.331 4.081 1.00 94.31 88 MET A C 1
ATOM 697 O O . MET A 1 88 ? 0.802 0.108 4.290 1.00 94.31 88 MET A O 1
#

Nearest PDB structures (foldseek):
  2prb-assembly1_A  TM=8.374E-01  e=3.147E-03  Salmonella enterica subsp. enterica serovar Typhimurium
  2vqy-assembly1_A  TM=8.623E-01  e=6.613E-03  Escherichia coli
  2qir-assembly1_A  TM=8.264E-01  e=6.613E-03  Salmonella enterica subsp. enterica serovar Typhimurium
  3juw-assembly1_A  TM=8.407E-01  e=1.054E-01  Bordetella pertussis
  1yk3-assembly10_F  TM=7.874E-01  e=1.809E-01  Mycobacterium tuberculosis

Sequence (88 aa):
MIAVEKYRFSDFKALGIRALLVDHHCQSQGVGTKAINLFSAYVAKNYPDFEVLQLTVNCRNKAAYHCYCKCGFEDTGKLYLSVPQHIM

Secondary structure (DSSP, 8-state):
-------TT--TTEEE-------GGGTTTTHHHHHHHHHHHHHHHH-TT--EEE-EEETT-HHHHHHHHHTT----S-EETTTTEEE-

Foldseek 3Di:
DPDDDDDPPDDPQEDEDPDDDDDPVCPPVCPLLVVLLVVVVVCVVPPVSRPYYKYWAQPVPVSVVVSCVVNVDDFPVDFDDPRTITID

Radius of gyration: 13.29 Å; Cα contacts (8 Å, |Δi|>4): 87; chains: 1; bounding box: 34×28×35 Å

Mean predicted aligned error: 4.62 Å